Protein AF-A0A382K5F4-F1 (afdb_monomer_lite)

Structure (mmCIF, N/CA/C/O backbone):
data_AF-A0A382K5F4-F1
#
_entry.id   AF-A0A382K5F4-F1
#
loop_
_atom_site.group_PDB
_atom_site.id
_atom_site.type_symbol
_atom_site.label_atom_id
_atom_site.label_alt_id
_atom_site.label_comp_id
_atom_site.label_asym_id
_atom_site.label_entity_id
_atom_site.label_seq_id
_atom_site.pdbx_PDB_ins_code
_atom_site.Cartn_x
_atom_site.Cartn_y
_atom_site.Cartn_z
_atom_site.occupancy
_atom_site.B_iso_or_equiv
_atom_site.auth_seq_id
_atom_site.auth_comp_id
_atom_site.auth_asym_id
_atom_site.auth_atom_id
_atom_site.pdbx_PDB_model_num
ATOM 1 N N . MET A 1 1 ? -6.699 12.163 -2.353 1.00 66.62 1 MET A N 1
ATOM 2 C CA . MET A 1 1 ? -6.061 12.116 -1.020 1.00 66.62 1 MET A CA 1
ATOM 3 C C . MET A 1 1 ? -4.729 11.407 -1.203 1.00 66.62 1 MET A C 1
ATOM 5 O O . MET A 1 1 ? -4.704 10.407 -1.914 1.00 66.62 1 MET A O 1
ATOM 9 N N . GLU A 1 2 ? -3.632 11.966 -0.694 1.00 69.56 2 GLU A N 1
ATOM 10 C CA . GLU A 1 2 ? -2.283 11.417 -0.927 1.00 69.56 2 GLU A CA 1
ATOM 11 C C . GLU A 1 2 ? -2.077 10.167 -0.051 1.00 69.56 2 GLU A C 1
ATOM 13 O O . GLU A 1 2 ? -2.573 10.100 1.076 1.00 69.56 2 GLU A O 1
ATOM 18 N N . TYR A 1 3 ? -1.364 9.152 -0.549 1.00 74.31 3 TYR A N 1
ATOM 19 C CA . TYR A 1 3 ? -1.163 7.898 0.197 1.00 74.31 3 TYR A CA 1
ATOM 20 C C . TYR A 1 3 ? -0.460 8.136 1.544 1.00 74.31 3 TYR A C 1
ATOM 22 O O . TYR A 1 3 ? -0.809 7.529 2.561 1.00 74.31 3 TYR A O 1
ATOM 30 N N . SER A 1 4 ? 0.493 9.071 1.571 1.00 73.25 4 SER A N 1
ATOM 31 C CA . SER A 1 4 ? 1.235 9.470 2.772 1.00 73.25 4 SER A CA 1
ATOM 32 C C . SER A 1 4 ? 0.315 10.056 3.843 1.00 73.25 4 SER A C 1
ATOM 34 O O . SER A 1 4 ? 0.479 9.786 5.034 1.00 73.25 4 SER A O 1
ATOM 36 N N . GLU A 1 5 ? -0.696 10.807 3.412 1.00 76.50 5 GLU A N 1
ATOM 37 C CA . GLU A 1 5 ? -1.688 11.433 4.278 1.00 76.50 5 GLU A CA 1
ATOM 38 C C . GLU A 1 5 ? -2.554 10.367 4.963 1.00 76.50 5 GLU A C 1
ATOM 40 O O . GLU A 1 5 ? -2.695 10.378 6.184 1.00 76.50 5 GLU A O 1
ATOM 45 N N . ILE A 1 6 ? -3.020 9.363 4.211 1.00 78.88 6 ILE A N 1
ATOM 46 C CA . ILE A 1 6 ? -3.765 8.211 4.750 1.00 78.88 6 ILE A CA 1
ATOM 47 C C . ILE A 1 6 ? -2.880 7.399 5.711 1.00 78.88 6 ILE A C 1
ATOM 49 O O . ILE A 1 6 ? -3.318 7.006 6.790 1.00 78.88 6 ILE A O 1
ATOM 53 N N . LYS A 1 7 ? -1.604 7.188 5.375 1.00 77.56 7 LYS A N 1
ATOM 54 C CA . LYS A 1 7 ? -0.656 6.448 6.225 1.00 77.56 7 LYS A CA 1
ATOM 55 C C . LYS A 1 7 ? -0.382 7.153 7.560 1.00 77.56 7 LYS A C 1
ATOM 57 O O . LYS A 1 7 ? -0.188 6.471 8.572 1.00 77.56 7 LYS A O 1
ATOM 62 N N . SER A 1 8 ? -0.379 8.488 7.563 1.00 80.94 8 SER A N 1
ATOM 63 C CA . SER A 1 8 ? -0.155 9.315 8.757 1.00 80.94 8 SER A CA 1
ATOM 64 C C . SER A 1 8 ? -1.329 9.305 9.745 1.00 80.94 8 SER A C 1
ATOM 66 O O . SER A 1 8 ? -1.119 9.528 10.937 1.00 80.94 8 SER A O 1
ATOM 68 N N . LYS A 1 9 ? -2.544 8.978 9.283 1.00 83.00 9 LYS A N 1
ATOM 69 C CA . LYS A 1 9 ? -3.752 8.945 10.117 1.00 83.00 9 LYS A CA 1
ATOM 70 C C . LYS A 1 9 ? -3.726 7.837 11.171 1.00 83.00 9 LYS A C 1
ATOM 72 O O . LYS A 1 9 ? -3.070 6.785 11.040 1.00 83.00 9 LYS A O 1
ATOM 77 N N . SER A 1 10 ? -4.463 8.083 12.252 1.00 81.88 10 SER A N 1
ATOM 78 C CA . SER A 1 10 ? -4.626 7.109 13.330 1.00 81.88 10 SER A CA 1
ATOM 79 C C . SER A 1 10 ? -5.479 5.925 12.860 1.00 81.88 10 SER A C 1
ATOM 81 O O . SER A 1 10 ? -6.232 6.014 11.890 1.00 81.88 10 SER A O 1
ATOM 83 N N . LYS A 1 11 ? -5.362 4.775 13.535 1.00 77.38 11 LYS A N 1
ATOM 84 C CA . LYS A 1 11 ? -6.173 3.596 13.189 1.00 77.38 11 LYS A CA 1
ATOM 85 C C . LYS A 1 11 ? -7.673 3.897 13.318 1.00 77.38 11 LYS A C 1
ATOM 87 O O . LYS A 1 11 ? -8.446 3.429 12.497 1.00 77.38 11 LYS A O 1
ATOM 92 N N . GLU A 1 12 ? -8.056 4.700 14.305 1.00 80.12 12 GLU A N 1
ATOM 93 C CA . GLU A 1 12 ? -9.441 5.113 14.560 1.00 80.12 12 GLU A CA 1
ATOM 94 C C . GLU A 1 12 ? -9.991 6.011 13.449 1.00 80.12 12 GLU A C 1
ATOM 96 O O . GLU A 1 12 ? -11.113 5.802 12.997 1.00 80.12 12 GLU A O 1
ATOM 101 N N . GLU A 1 13 ? -9.201 6.972 12.960 1.00 80.88 13 GLU A N 1
ATOM 102 C CA . GLU A 1 13 ? -9.593 7.802 11.815 1.00 80.88 13 GLU A CA 1
ATOM 103 C C . GLU A 1 13 ? -9.738 6.972 10.541 1.00 80.88 13 GLU A C 1
ATOM 105 O O . GLU A 1 13 ? -10.683 7.162 9.781 1.00 80.88 13 GLU A O 1
ATOM 110 N N . LEU A 1 14 ? -8.822 6.028 10.315 1.00 80.81 14 LEU A N 1
ATOM 111 C CA . LEU A 1 14 ? -8.901 5.126 9.171 1.00 80.81 14 LEU A CA 1
ATOM 112 C C . LEU A 1 14 ? -10.139 4.229 9.252 1.00 80.81 14 LEU A C 1
ATOM 114 O O . LEU A 1 14 ? -10.781 4.008 8.232 1.00 80.81 14 LEU A O 1
ATOM 118 N N . ILE A 1 15 ? -10.502 3.751 10.446 1.00 80.44 15 ILE A N 1
ATOM 119 C CA . ILE A 1 15 ? -11.745 2.999 10.656 1.00 80.44 15 ILE A CA 1
ATOM 120 C C . ILE A 1 15 ? -12.944 3.870 10.297 1.00 80.44 15 ILE A C 1
ATOM 122 O O . ILE A 1 15 ? -13.713 3.445 9.448 1.00 80.44 15 ILE A O 1
ATOM 126 N N . LYS A 1 16 ? -13.047 5.099 10.825 1.00 81.94 16 LYS A N 1
ATOM 127 C CA . LYS A 1 16 ? -14.138 6.038 10.493 1.00 81.94 16 LYS A CA 1
ATOM 128 C C . LYS A 1 16 ? -14.291 6.262 8.989 1.00 81.94 16 LYS A C 1
ATOM 130 O O . LYS A 1 16 ? -15.388 6.143 8.456 1.00 81.94 16 LYS A O 1
ATOM 135 N N . ILE A 1 17 ? -13.182 6.526 8.297 1.00 81.25 17 ILE A N 1
ATOM 136 C CA . ILE A 1 17 ? -13.176 6.714 6.839 1.00 81.25 17 ILE A CA 1
ATOM 137 C C . ILE A 1 17 ? -13.608 5.424 6.124 1.00 81.25 17 ILE A C 1
ATOM 139 O O . ILE A 1 17 ? -14.341 5.475 5.140 1.00 81.25 17 ILE A O 1
ATOM 143 N N . ALA A 1 18 ? -13.184 4.255 6.612 1.00 79.25 18 ALA A N 1
ATOM 144 C CA . ALA A 1 18 ? -13.627 2.977 6.069 1.00 79.25 18 ALA A CA 1
ATOM 145 C C . ALA A 1 18 ? -15.125 2.716 6.314 1.00 79.25 18 ALA A C 1
ATOM 147 O O . ALA A 1 18 ? -15.760 2.128 5.441 1.00 79.25 18 ALA A O 1
ATOM 148 N N . GLU A 1 19 ? -15.709 3.161 7.435 1.00 80.50 19 GLU A N 1
ATOM 149 C CA . GLU A 1 19 ? -17.164 3.071 7.667 1.00 80.50 19 GLU A CA 1
ATOM 150 C C . GLU A 1 19 ? -17.921 3.983 6.698 1.00 80.50 19 GLU A C 1
ATOM 152 O O . GLU A 1 19 ? -18.864 3.540 6.046 1.00 80.50 19 GLU A O 1
ATOM 157 N N . GLU A 1 20 ? -17.466 5.231 6.536 1.00 80.38 20 GLU A N 1
ATOM 158 C CA . GLU A 1 20 ? -18.059 6.198 5.602 1.00 80.38 20 GLU A CA 1
ATOM 159 C C . GLU A 1 20 ? -18.024 5.700 4.150 1.00 80.38 20 GLU A C 1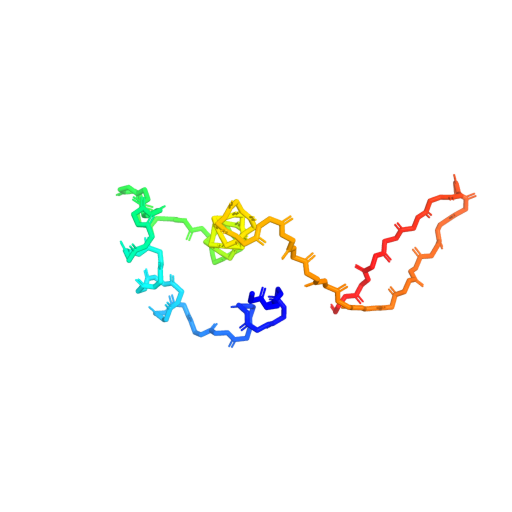
ATOM 161 O O . GLU A 1 20 ? -18.969 5.902 3.383 1.00 80.38 20 GLU A O 1
ATOM 166 N N . LEU A 1 21 ? -16.947 5.011 3.771 1.00 76.56 21 LEU A N 1
ATOM 167 C CA . LEU A 1 21 ? -16.779 4.423 2.444 1.00 76.56 21 LEU A CA 1
ATOM 168 C C . LEU A 1 21 ? -17.425 3.032 2.308 1.00 76.56 21 LEU A C 1
ATOM 170 O O . LEU A 1 21 ? -17.348 2.444 1.232 1.00 76.56 21 LEU A O 1
ATOM 174 N N . ASN A 1 22 ? -18.076 2.506 3.357 1.00 71.81 22 ASN A N 1
ATOM 175 C CA . ASN A 1 22 ? -18.633 1.145 3.414 1.00 71.81 22 ASN A CA 1
ATOM 176 C C . ASN A 1 22 ? -17.604 0.043 3.071 1.00 71.81 22 ASN A C 1
ATOM 178 O O . ASN A 1 22 ? -17.930 -0.983 2.476 1.00 71.81 22 ASN A O 1
ATOM 182 N N . LEU A 1 23 ? -16.340 0.258 3.442 1.00 70.19 23 LEU A N 1
ATOM 183 C CA . LEU A 1 23 ? -15.217 -0.651 3.188 1.00 70.19 23 LEU A CA 1
ATOM 184 C C . LEU A 1 23 ? -14.911 -1.583 4.364 1.00 70.19 23 LEU A C 1
ATOM 186 O O . LEU A 1 23 ? -14.066 -2.470 4.226 1.00 70.19 23 LEU A O 1
ATOM 190 N N . LEU A 1 24 ? -15.563 -1.391 5.516 1.00 63.97 24 LEU A N 1
ATOM 191 C CA . LEU A 1 24 ? -15.419 -2.295 6.651 1.00 63.97 24 LEU A CA 1
ATOM 192 C C . LEU A 1 24 ? -15.957 -3.683 6.293 1.00 63.97 24 LEU A C 1
ATOM 194 O O . LEU A 1 24 ? -17.159 -3.877 6.109 1.00 63.97 24 LEU A O 1
ATOM 198 N N . LYS A 1 25 ? -15.065 -4.675 6.239 1.00 57.81 25 LYS A N 1
ATOM 199 C CA . LYS A 1 25 ? -15.475 -6.079 6.289 1.00 57.81 25 LYS A CA 1
ATOM 200 C C . LYS A 1 25 ? -15.679 -6.465 7.754 1.00 57.81 25 LYS A C 1
ATOM 202 O O . LYS A 1 25 ? -14.883 -6.083 8.602 1.00 57.81 25 LYS A O 1
ATOM 207 N N . ASN A 1 26 ? -16.728 -7.244 8.025 1.00 49.44 26 ASN A N 1
ATOM 208 C CA . ASN A 1 26 ? -17.187 -7.692 9.355 1.00 49.44 26 ASN A CA 1
ATOM 209 C C . ASN A 1 26 ? -16.125 -8.379 10.244 1.00 49.44 26 ASN A C 1
ATOM 211 O O . ASN A 1 26 ? -16.392 -8.661 11.410 1.00 49.44 26 ASN A O 1
ATOM 215 N N . ASP A 1 27 ? -14.929 -8.643 9.722 1.00 51.19 27 ASP A N 1
ATOM 216 C CA . ASP A 1 27 ? -13.813 -9.166 10.488 1.00 51.19 27 ASP A CA 1
ATOM 217 C C . ASP A 1 27 ? -12.962 -8.012 11.027 1.00 51.19 27 ASP A C 1
ATOM 219 O O . ASP A 1 27 ? -12.113 -7.442 10.338 1.00 51.19 27 ASP A O 1
ATOM 223 N N . ASN A 1 28 ? -13.142 -7.727 12.319 1.00 54.16 28 ASN A N 1
ATOM 224 C CA . ASN A 1 28 ? -12.359 -6.804 13.158 1.00 54.16 28 ASN A CA 1
ATOM 225 C C . ASN A 1 28 ? -10.823 -7.055 13.159 1.00 54.16 28 ASN A C 1
ATOM 227 O O . ASN A 1 28 ? -10.085 -6.445 13.937 1.00 54.16 28 ASN A O 1
ATOM 231 N N . SER A 1 29 ? -10.319 -7.955 12.309 1.00 56.53 29 SER A N 1
ATOM 232 C CA . SER A 1 29 ? -8.913 -8.323 12.152 1.00 56.53 29 SER A CA 1
ATOM 233 C C . SER A 1 29 ? -8.210 -7.659 10.963 1.00 56.53 29 SER A C 1
ATOM 235 O O . SER A 1 29 ? -7.047 -7.989 10.719 1.00 56.53 29 SER A O 1
ATOM 237 N N . GLN A 1 30 ? -8.860 -6.760 10.209 1.00 63.47 30 GLN A N 1
ATOM 238 C CA . GLN A 1 30 ? -8.196 -6.098 9.080 1.00 63.47 30 GLN A CA 1
ATOM 239 C C . GLN A 1 30 ? -6.934 -5.360 9.551 1.00 63.47 30 GLN A C 1
ATOM 241 O O . GLN A 1 30 ? -6.952 -4.519 10.461 1.00 63.47 30 GLN A O 1
ATOM 246 N N . LYS A 1 31 ? -5.797 -5.703 8.938 1.00 70.12 31 LYS A N 1
ATOM 247 C CA . LYS A 1 31 ? -4.510 -5.079 9.269 1.00 70.12 31 LYS A CA 1
ATOM 248 C C . LYS A 1 31 ? -4.576 -3.600 8.889 1.00 70.12 31 LYS A C 1
ATOM 250 O O . LYS A 1 31 ? -5.162 -3.252 7.867 1.00 70.12 31 LYS A O 1
ATOM 255 N N . LYS A 1 32 ? -3.912 -2.720 9.656 1.00 73.88 32 LYS A N 1
ATOM 256 C CA . LYS A 1 32 ? -3.858 -1.269 9.355 1.00 73.88 32 LYS A CA 1
ATOM 257 C C . LYS A 1 32 ? -3.488 -1.020 7.883 1.00 73.88 32 LYS A C 1
ATOM 259 O O . LYS A 1 32 ? -4.091 -0.175 7.235 1.00 73.88 32 LYS A O 1
ATOM 264 N N . SER A 1 33 ? -2.555 -1.808 7.349 1.00 73.62 33 SER A N 1
ATOM 265 C CA . SER A 1 33 ? -2.125 -1.748 5.949 1.00 73.62 33 SER A CA 1
ATOM 266 C C . SER A 1 33 ? -3.229 -2.089 4.940 1.00 73.62 33 SER A C 1
ATOM 268 O O . SER A 1 33 ? -3.319 -1.442 3.905 1.00 73.62 33 SER A O 1
ATOM 270 N N . GLU A 1 34 ? -4.085 -3.072 5.228 1.00 76.81 34 GLU A N 1
ATOM 271 C CA . GLU A 1 34 ? -5.214 -3.426 4.354 1.00 76.81 34 GLU A CA 1
ATOM 272 C C . GLU A 1 34 ? -6.283 -2.335 4.356 1.00 76.81 34 GLU A C 1
ATOM 274 O O . GLU A 1 34 ? -6.849 -2.030 3.306 1.00 76.81 34 GLU A O 1
ATOM 279 N N . LEU A 1 35 ? -6.521 -1.713 5.517 1.00 79.88 35 LEU A N 1
ATOM 280 C CA . LEU A 1 35 ? -7.443 -0.586 5.636 1.00 79.88 35 LEU A CA 1
ATOM 281 C C . LEU A 1 35 ? -6.952 0.610 4.811 1.00 79.88 35 LEU A C 1
ATOM 283 O O . LEU A 1 35 ? -7.709 1.157 4.015 1.00 79.88 35 LEU A O 1
ATOM 287 N N . ILE A 1 36 ? -5.665 0.958 4.940 1.00 81.62 36 ILE A N 1
ATOM 288 C CA . ILE A 1 36 ? -5.028 2.030 4.158 1.00 81.62 36 ILE A CA 1
ATOM 289 C C . ILE A 1 36 ? -5.185 1.764 2.657 1.00 81.62 36 ILE A C 1
ATOM 291 O O . ILE A 1 36 ? -5.622 2.651 1.930 1.00 81.62 36 ILE A O 1
ATOM 295 N N . ASN A 1 37 ? -4.882 0.544 2.202 1.00 79.00 37 ASN A N 1
ATOM 296 C CA . ASN A 1 37 ? -4.993 0.183 0.788 1.00 79.00 37 ASN A CA 1
ATOM 297 C C . ASN A 1 37 ? -6.437 0.243 0.279 1.00 79.00 37 ASN A C 1
ATOM 299 O O . ASN A 1 37 ? -6.668 0.749 -0.815 1.00 79.00 37 ASN A O 1
ATOM 303 N N . SER A 1 38 ? -7.404 -0.233 1.067 1.00 81.81 38 SER A N 1
ATOM 304 C CA . SER A 1 38 ? -8.823 -0.221 0.684 1.00 81.81 38 SER A CA 1
ATOM 305 C C . SER A 1 38 ? -9.353 1.208 0.558 1.00 81.81 38 SER A C 1
ATOM 307 O O . SER A 1 38 ? -9.995 1.552 -0.432 1.00 81.81 38 SER A O 1
ATOM 309 N N . ILE A 1 39 ? -9.030 2.062 1.535 1.00 82.44 39 ILE A N 1
ATOM 310 C CA . ILE A 1 39 ? -9.395 3.483 1.528 1.00 82.44 39 ILE A CA 1
ATOM 311 C C . ILE A 1 39 ? -8.742 4.182 0.332 1.00 82.44 39 ILE A C 1
ATOM 313 O O . ILE A 1 39 ? -9.418 4.876 -0.424 1.00 82.44 39 ILE A O 1
ATOM 317 N N . TYR A 1 40 ? -7.442 3.966 0.118 1.00 80.12 40 TYR A N 1
ATOM 318 C CA . TYR A 1 40 ? -6.711 4.561 -0.998 1.00 80.12 40 TYR A CA 1
ATOM 319 C C . TYR A 1 40 ? -7.277 4.142 -2.361 1.00 80.12 40 TYR A C 1
ATOM 321 O O . TYR A 1 40 ? -7.452 4.999 -3.227 1.00 80.12 40 TYR A O 1
ATOM 329 N N . ALA A 1 41 ? -7.615 2.860 -2.535 1.00 78.88 41 ALA A N 1
ATOM 330 C CA . ALA A 1 41 ? -8.248 2.348 -3.748 1.00 78.88 41 ALA A CA 1
ATOM 331 C C . ALA A 1 41 ? -9.621 2.993 -3.989 1.00 78.88 41 ALA A C 1
ATOM 333 O O . ALA A 1 41 ? -9.876 3.494 -5.077 1.00 78.88 41 ALA A O 1
ATOM 334 N N . SER A 1 42 ? -10.465 3.095 -2.958 1.00 81.12 42 SER A N 1
ATOM 335 C CA . SER A 1 42 ? -11.779 3.739 -3.078 1.00 81.12 42 SER A CA 1
ATOM 336 C C . SER A 1 42 ? -11.680 5.227 -3.437 1.00 81.12 42 SER A C 1
ATOM 338 O O . SER A 1 42 ? -12.442 5.724 -4.268 1.00 81.12 42 SER A O 1
ATOM 340 N N . TYR A 1 43 ? -10.703 5.948 -2.876 1.00 78.25 43 TYR A N 1
ATOM 341 C CA . TYR A 1 43 ? -10.424 7.323 -3.295 1.00 78.25 43 TYR A CA 1
ATOM 342 C C . TYR A 1 43 ? -9.876 7.411 -4.729 1.00 78.25 43 TYR A C 1
ATOM 344 O O . TYR A 1 43 ? -10.169 8.403 -5.400 1.00 78.25 43 TYR A O 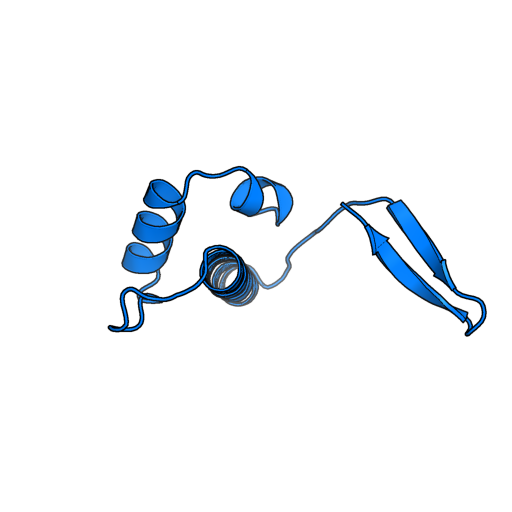1
ATOM 352 N N . ALA A 1 44 ? -9.133 6.398 -5.197 1.00 75.62 44 ALA A N 1
ATOM 353 C CA . ALA A 1 44 ? -8.682 6.281 -6.589 1.00 75.62 44 ALA A CA 1
ATOM 354 C C . ALA A 1 44 ? -9.858 6.157 -7.544 1.00 75.62 44 ALA A C 1
ATOM 356 O O . ALA A 1 44 ? -9.965 6.927 -8.495 1.00 75.62 44 ALA A O 1
ATOM 357 N N . ASP A 1 45 ? -10.766 5.236 -7.235 1.00 76.12 45 ASP A N 1
ATOM 358 C CA . ASP A 1 45 ? -11.944 4.970 -8.051 1.00 76.12 45 ASP A CA 1
ATOM 359 C C . ASP A 1 45 ? -12.859 6.196 -8.113 1.00 76.12 45 ASP A C 1
ATOM 361 O O . ASP A 1 45 ? -13.430 6.503 -9.157 1.00 76.12 45 ASP A O 1
ATOM 365 N N . LYS A 1 46 ? -12.968 6.946 -7.007 1.00 73.50 46 LYS A N 1
ATOM 366 C CA . LYS A 1 46 ? -13.849 8.116 -6.923 1.00 73.50 46 LYS A CA 1
ATOM 367 C C . LYS A 1 46 ? -13.279 9.370 -7.596 1.00 73.50 46 LYS A C 1
ATOM 369 O O . LYS A 1 46 ? -14.053 10.165 -8.120 1.00 73.50 46 LYS A O 1
ATOM 374 N N . ASN A 1 47 ? -11.957 9.564 -7.577 1.00 66.81 47 ASN A N 1
ATOM 375 C CA . ASN A 1 47 ? -11.304 10.769 -8.114 1.00 66.81 47 ASN A CA 1
ATOM 376 C C . ASN A 1 47 ? -10.546 10.540 -9.434 1.00 66.81 47 ASN A C 1
ATOM 378 O O . ASN A 1 47 ? -9.989 11.490 -9.981 1.00 66.81 47 ASN A O 1
ATOM 382 N N . GLY A 1 48 ? -10.492 9.306 -9.947 1.00 64.38 48 GLY A N 1
ATOM 383 C CA . GLY A 1 48 ? -9.891 8.946 -11.239 1.00 64.38 48 GLY A CA 1
ATOM 384 C C . GLY A 1 48 ? -8.365 9.086 -11.328 1.00 64.38 48 GLY A C 1
ATOM 385 O O . GLY A 1 48 ? -7.773 8.711 -12.336 1.00 64.38 48 GLY A O 1
ATOM 386 N N . SER A 1 49 ? -7.713 9.628 -10.298 1.00 61.19 49 SER A N 1
ATOM 387 C CA . SER A 1 49 ? -6.269 9.842 -10.243 1.00 61.19 49 SER A CA 1
ATOM 388 C C . SER A 1 49 ? -5.810 9.960 -8.795 1.00 61.19 49 SER A C 1
ATOM 390 O O . SER A 1 49 ? -6.255 10.848 -8.064 1.00 61.19 49 SER A O 1
ATOM 392 N N . ASN A 1 50 ? -4.841 9.126 -8.421 1.00 67.50 50 ASN A N 1
ATOM 393 C CA . ASN A 1 50 ? -4.109 9.267 -7.172 1.00 67.50 50 ASN A CA 1
ATOM 394 C C . ASN A 1 50 ? -2.646 9.567 -7.463 1.00 67.50 50 ASN A C 1
ATOM 396 O O . ASN A 1 50 ? -1.987 8.845 -8.207 1.00 67.50 50 ASN A O 1
ATOM 400 N N . THR A 1 51 ? -2.124 10.602 -6.821 1.00 67.50 51 THR A N 1
ATOM 401 C CA . THR A 1 51 ? -0.700 10.920 -6.818 1.00 67.50 51 THR A CA 1
ATOM 402 C C . THR A 1 51 ? -0.039 10.330 -5.578 1.00 67.50 51 THR A C 1
ATOM 404 O O . THR A 1 51 ? -0.614 10.317 -4.487 1.00 67.50 51 THR A O 1
ATOM 407 N N . THR A 1 52 ? 1.172 9.810 -5.761 1.00 71.56 52 THR A N 1
ATOM 408 C CA . THR A 1 52 ? 2.071 9.448 -4.667 1.00 71.56 52 THR A CA 1
ATOM 409 C C . THR A 1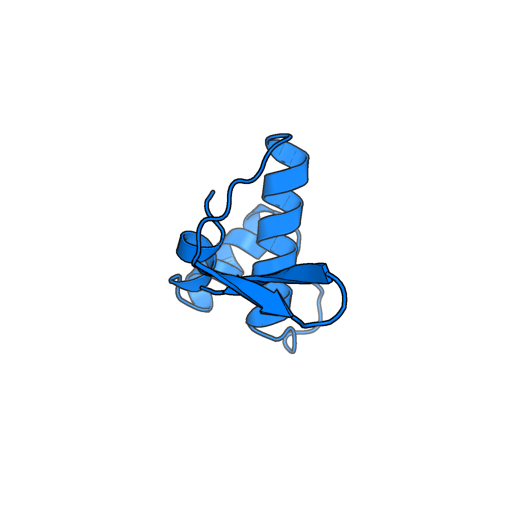 52 ? 3.464 9.939 -5.024 1.00 71.56 52 THR A C 1
ATOM 411 O O . THR A 1 52 ? 3.905 9.785 -6.165 1.00 71.56 52 THR A O 1
ATOM 414 N N . SER A 1 53 ? 4.151 10.528 -4.055 1.00 76.44 53 SER A N 1
ATOM 415 C CA . SER A 1 53 ? 5.510 11.046 -4.228 1.00 76.44 53 SER A CA 1
ATOM 416 C C . SER A 1 53 ? 6.510 10.226 -3.414 1.00 76.44 53 SER A C 1
ATOM 418 O O . SER A 1 53 ? 6.162 9.688 -2.367 1.00 76.44 53 SER A O 1
ATOM 420 N N . GLY A 1 54 ? 7.759 10.125 -3.870 1.00 81.31 54 GLY A N 1
ATOM 421 C CA . GLY A 1 54 ? 8.817 9.454 -3.113 1.00 81.31 54 GLY A CA 1
ATOM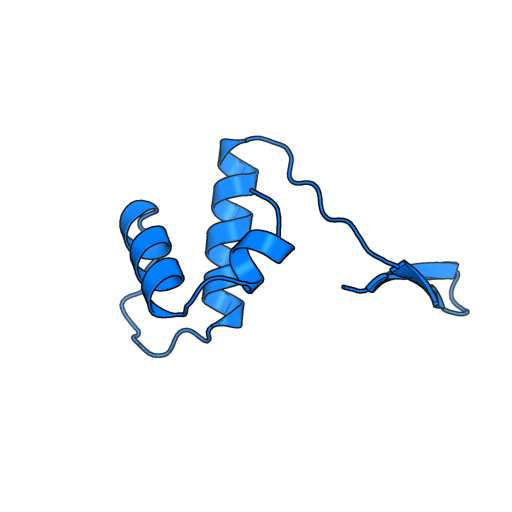 422 C C . GLY A 1 54 ? 10.131 9.343 -3.881 1.00 81.31 54 GLY A C 1
ATOM 423 O O . GLY A 1 54 ? 10.275 9.873 -4.982 1.00 81.31 54 GLY A O 1
ATOM 424 N N . MET A 1 55 ? 11.101 8.649 -3.290 1.00 87.12 55 MET A N 1
ATOM 425 C CA . MET A 1 55 ? 12.414 8.442 -3.895 1.00 87.12 55 MET A CA 1
ATOM 426 C C . MET A 1 55 ? 12.377 7.253 -4.853 1.00 87.12 55 MET A C 1
ATOM 428 O O . MET A 1 55 ? 12.043 6.136 -4.452 1.00 87.12 55 MET A O 1
ATOM 432 N N . LEU A 1 56 ? 12.754 7.478 -6.112 1.00 90.06 56 LEU A N 1
ATOM 433 C CA . LEU A 1 56 ? 12.908 6.405 -7.088 1.00 90.06 56 LEU A CA 1
ATOM 434 C C . LEU A 1 56 ? 14.139 5.558 -6.743 1.00 90.06 56 LEU A C 1
ATOM 436 O O . LEU A 1 56 ? 15.266 6.050 -6.730 1.00 90.06 56 LEU A O 1
ATOM 440 N N . SER A 1 57 ? 13.920 4.272 -6.490 1.00 90.69 57 SER A N 1
ATOM 441 C CA . SER A 1 57 ? 14.969 3.272 -6.303 1.00 90.69 57 SER A CA 1
ATOM 442 C C . SER A 1 57 ? 14.943 2.310 -7.483 1.00 90.69 57 SER A C 1
ATOM 444 O O . SER A 1 57 ? 13.990 1.548 -7.639 1.00 90.69 57 SER A O 1
ATOM 446 N N . ILE A 1 58 ? 15.972 2.378 -8.325 1.00 91.12 58 ILE A N 1
ATOM 447 C CA . ILE A 1 58 ? 16.129 1.535 -9.516 1.00 91.12 58 ILE A CA 1
ATOM 448 C C . ILE A 1 58 ? 16.913 0.282 -9.125 1.00 91.12 58 ILE A C 1
ATOM 450 O O . ILE A 1 58 ? 17.912 0.380 -8.411 1.00 91.12 58 ILE A O 1
ATOM 454 N N . ILE A 1 59 ? 16.462 -0.885 -9.586 1.00 92.31 59 ILE A N 1
ATOM 455 C 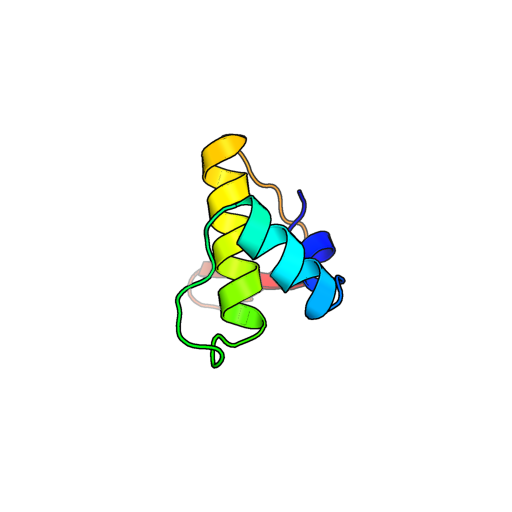CA . ILE A 1 59 ? 17.194 -2.146 -9.438 1.00 92.31 59 ILE A CA 1
ATOM 456 C C . ILE A 1 59 ? 17.846 -2.559 -10.764 1.00 92.31 59 ILE A C 1
ATOM 458 O O . ILE A 1 59 ? 17.483 -2.057 -11.827 1.00 92.31 59 ILE A O 1
ATOM 462 N N . ASN A 1 60 ? 18.813 -3.480 -10.702 1.00 89.56 60 ASN A N 1
ATOM 463 C CA . ASN A 1 60 ? 19.625 -3.882 -11.862 1.00 89.56 60 ASN A CA 1
ATOM 464 C C . ASN A 1 60 ? 18.807 -4.415 -13.052 1.00 89.56 60 ASN A C 1
ATOM 466 O O . ASN A 1 60 ? 19.265 -4.316 -14.185 1.00 89.56 60 ASN A O 1
ATOM 470 N N . ASP A 1 61 ? 17.588 -4.899 -12.813 1.00 91.06 61 ASP A N 1
ATOM 471 C CA . ASP A 1 61 ? 16.696 -5.442 -13.843 1.00 91.06 61 ASP A CA 1
ATOM 472 C C . ASP A 1 61 ? 15.948 -4.355 -14.646 1.00 91.06 61 ASP A C 1
ATOM 474 O O . ASP A 1 61 ? 15.070 -4.658 -15.453 1.00 91.06 61 ASP A O 1
ATOM 478 N N . GLY A 1 62 ? 16.267 -3.073 -14.433 1.00 89.12 62 GLY A N 1
ATOM 479 C CA . GLY A 1 62 ? 15.765 -1.958 -15.245 1.00 89.12 62 GLY A CA 1
ATOM 480 C C . GLY A 1 62 ? 14.391 -1.415 -14.842 1.00 89.12 62 GLY A C 1
ATOM 481 O O . GLY A 1 62 ? 13.921 -0.454 -15.448 1.00 89.12 62 GLY A O 1
ATOM 482 N N . TYR A 1 63 ? 13.763 -1.969 -13.802 1.00 91.00 63 TYR A N 1
ATOM 483 C CA . TYR A 1 63 ? 12.588 -1.384 -13.150 1.00 91.00 63 TYR A CA 1
ATOM 484 C C . TYR A 1 63 ? 12.941 -0.781 -11.784 1.00 91.00 63 TYR A C 1
ATOM 486 O O . TYR A 1 63 ? 14.035 -0.976 -11.250 1.00 91.00 63 TYR A O 1
ATOM 494 N N . GLY A 1 64 ? 12.024 0.003 -11.218 1.00 89.31 64 GLY A N 1
ATOM 495 C CA . GLY A 1 64 ? 12.245 0.682 -9.948 1.00 89.31 64 GLY A CA 1
ATOM 496 C C . GLY A 1 64 ? 10.969 0.876 -9.148 1.00 89.31 64 GLY A C 1
ATOM 497 O O . GLY A 1 64 ? 9.860 0.759 -9.665 1.00 89.31 64 GLY A O 1
ATOM 498 N N . PHE A 1 65 ? 11.147 1.176 -7.868 1.00 90.81 65 PHE A N 1
ATOM 499 C CA . PHE A 1 65 ? 10.062 1.410 -6.925 1.00 90.81 65 PHE A CA 1
ATOM 500 C C . PHE A 1 65 ? 10.174 2.810 -6.338 1.00 90.81 65 PHE A C 1
ATOM 502 O O . PHE A 1 65 ? 11.271 3.276 -6.026 1.00 90.81 65 PHE A O 1
ATOM 509 N N . ILE A 1 66 ? 9.028 3.455 -6.136 1.00 86.00 66 ILE A N 1
ATOM 510 C CA . ILE A 1 66 ? 8.938 4.668 -5.327 1.00 86.00 66 ILE A CA 1
ATOM 511 C C . ILE A 1 66 ? 8.958 4.245 -3.855 1.00 86.00 66 ILE A C 1
ATOM 513 O O . ILE A 1 66 ? 8.074 3.516 -3.403 1.00 86.00 66 ILE A O 1
ATOM 517 N N . ARG A 1 67 ? 9.976 4.679 -3.106 1.00 81.31 67 ARG A N 1
ATOM 518 C CA . ARG A 1 67 ? 10.049 4.510 -1.648 1.00 81.31 67 ARG A CA 1
ATOM 519 C C . ARG A 1 67 ? 9.579 5.787 -0.949 1.00 81.31 67 ARG A C 1
ATOM 521 O O . ARG A 1 67 ? 10.036 6.876 -1.292 1.00 81.31 67 ARG A O 1
ATOM 528 N N . THR A 1 68 ? 8.693 5.619 0.032 1.00 70.19 68 THR A N 1
ATOM 529 C CA . THR A 1 68 ? 8.222 6.650 0.977 1.00 70.19 68 THR A CA 1
ATOM 530 C C . THR A 1 68 ? 8.794 6.413 2.360 1.00 70.19 68 THR A C 1
ATOM 532 O O . THR A 1 68 ? 8.640 5.254 2.827 1.00 70.19 68 THR A O 1
#

Foldseek 3Di:
DALVVLVPDDLVVLVVLCVVLVNDDPPPPQDSVNSSVSSQVSVCVVVVDYDYAADWDADPVGDTDGDD

pLDDT: mean 76.61, std 9.82, range [49.44, 92.31]

Sequence (68 aa):
MEYSEIKSKSKEELIKIAEELNLLKNDNSQKKSELINSIYASYADKNGSNTTSGMLSIINDGYGFIRT

Organism: NCBI:txid408172

InterPro domains:
  IPR011112 Rho termination factor-like, N-terminal [PF07498] (5-48)
  IPR011113 Rho termination factor, RNA-binding domain [PS51856] (49-68)
  IPR012340 Nucleic acid-binding, OB-fold [G3DSA:2.40.50.140] (1-68)
  IPR036269 Rho termination factor, N-terminal domain superfamily [SSF68912] (1-48)

Radius of gyration: 14.08 Å; chains: 1; bounding box: 38×21×30 Å

Secondary structure (DSSP, 8-state):
--HHHHHHS-HHHHHHHHHHTT---S-TT--HHHHHHHHHHHHHHHHS--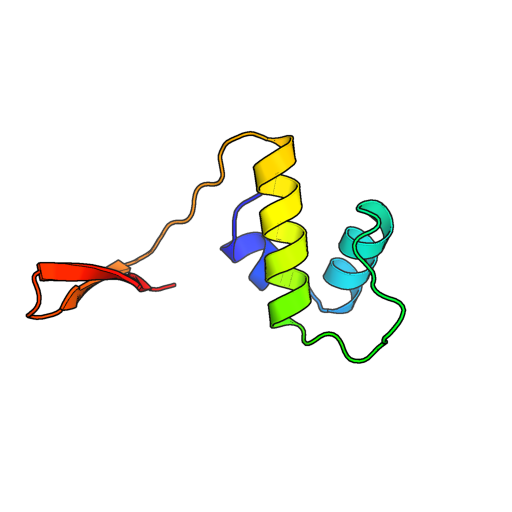----EEEE-TTS-EEEE-